Protein AF-A0A3C0IQB4-F1 (afdb_monomer)

Structure (mmCIF, N/CA/C/O backbone):
data_AF-A0A3C0IQB4-F1
#
_entry.id   AF-A0A3C0IQB4-F1
#
loop_
_atom_site.group_PDB
_atom_site.id
_atom_site.type_symbol
_atom_site.label_atom_id
_atom_site.label_alt_id
_atom_site.label_comp_id
_atom_site.label_asym_id
_atom_site.label_entity_id
_atom_site.label_seq_id
_atom_site.pdbx_PDB_ins_code
_atom_site.Cartn_x
_atom_site.Cartn_y
_atom_site.Cartn_z
_atom_site.occupancy
_atom_site.B_iso_or_equiv
_atom_site.auth_seq_id
_atom_site.auth_comp_id
_atom_site.auth_asym_id
_atom_site.auth_atom_id
_atom_site.pdbx_PDB_model_num
ATOM 1 N N . VAL A 1 1 ? -27.882 -6.015 15.339 1.00 69.94 1 VAL A N 1
ATOM 2 C CA . VAL A 1 1 ? -26.889 -5.180 14.622 1.00 69.94 1 VAL A CA 1
ATOM 3 C C . VAL A 1 1 ? -26.709 -3.900 15.418 1.00 69.94 1 VAL A C 1
ATOM 5 O O . VAL A 1 1 ? -27.713 -3.300 15.775 1.00 69.94 1 VAL A O 1
ATOM 8 N N . VAL A 1 2 ? -25.474 -3.537 15.761 1.00 81.12 2 VAL A N 1
ATOM 9 C CA . VAL A 1 2 ? -25.137 -2.296 16.481 1.00 81.12 2 VAL A CA 1
ATOM 10 C C . VAL A 1 2 ? -24.226 -1.487 15.562 1.00 81.12 2 VAL A C 1
ATOM 12 O O . VAL A 1 2 ? -23.292 -2.055 15.002 1.00 81.12 2 VAL A O 1
ATOM 15 N N . GLY A 1 3 ? -24.513 -0.200 15.367 1.00 83.81 3 GLY A N 1
ATOM 16 C CA . GLY A 1 3 ? -23.756 0.678 14.472 1.00 83.81 3 GLY A CA 1
ATOM 17 C C . GLY A 1 3 ? -23.370 1.981 15.161 1.00 83.81 3 GLY A C 1
ATOM 18 O O . GLY A 1 3 ? -24.111 2.483 16.004 1.00 83.81 3 GLY A O 1
ATOM 19 N N . PHE A 1 4 ? -22.207 2.523 14.808 1.00 87.31 4 PHE A N 1
ATOM 20 C CA . PHE A 1 4 ? -21.715 3.805 15.306 1.00 87.31 4 PHE A CA 1
ATOM 21 C C . PHE A 1 4 ? -20.882 4.503 14.225 1.00 87.31 4 PHE A C 1
ATOM 23 O O . PHE A 1 4 ? -20.275 3.848 13.379 1.00 87.31 4 PHE A O 1
ATOM 30 N N . ASN A 1 5 ? -20.850 5.836 14.257 1.00 85.19 5 ASN A N 1
ATOM 31 C CA 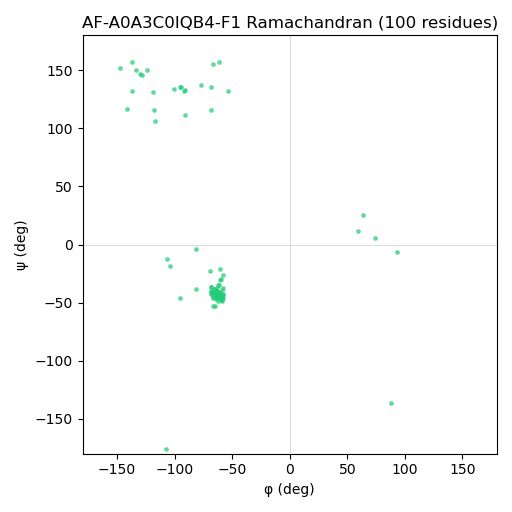. ASN A 1 5 ? -20.063 6.638 13.321 1.00 85.19 5 ASN A CA 1
ATOM 32 C C . ASN A 1 5 ? -18.702 6.983 13.926 1.00 85.19 5 ASN A C 1
ATOM 34 O O . ASN A 1 5 ? -18.614 7.411 15.077 1.00 85.19 5 ASN A O 1
ATOM 38 N N . VAL A 1 6 ? -17.645 6.841 13.131 1.00 83.31 6 VAL A N 1
ATOM 39 C CA . VAL A 1 6 ? -16.288 7.239 13.515 1.00 83.31 6 VAL A CA 1
ATOM 40 C C . VAL A 1 6 ? -16.044 8.679 13.067 1.00 83.31 6 VAL A C 1
ATOM 42 O O . VAL A 1 6 ? -16.322 9.032 11.923 1.00 83.31 6 VAL A O 1
ATOM 45 N N . ARG A 1 7 ? -15.514 9.527 13.957 1.00 81.81 7 ARG A N 1
ATOM 46 C CA . ARG A 1 7 ? -15.120 10.908 13.638 1.00 81.81 7 ARG A CA 1
ATOM 47 C C . ARG A 1 7 ? -13.777 11.228 14.286 1.00 81.81 7 ARG A C 1
ATOM 49 O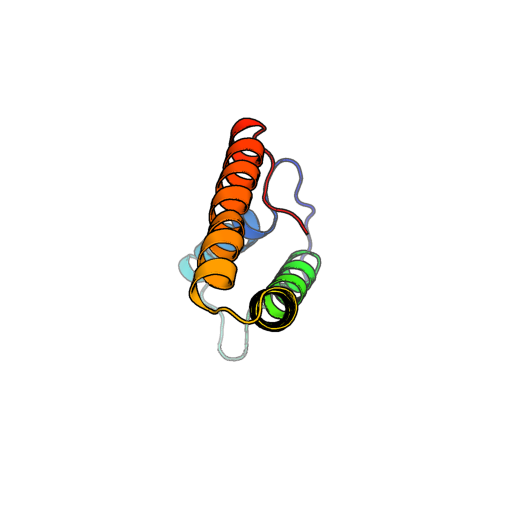 O . ARG A 1 7 ? -13.585 10.955 15.465 1.00 81.81 7 ARG A O 1
ATOM 56 N N . GLY A 1 8 ? -12.854 11.803 13.514 1.00 78.56 8 GLY A N 1
ATOM 57 C CA . GLY A 1 8 ? -11.535 12.224 14.007 1.00 78.56 8 GLY A CA 1
ATOM 58 C C . GLY A 1 8 ? -10.532 11.093 14.278 1.00 78.56 8 GLY A C 1
ATOM 59 O O . GLY A 1 8 ? -9.450 11.368 14.785 1.00 78.56 8 GLY A O 1
ATOM 60 N N . ARG A 1 9 ? -10.859 9.837 13.945 1.00 79.19 9 ARG A N 1
ATOM 61 C CA . ARG A 1 9 ? -9.955 8.676 14.014 1.00 79.19 9 ARG A CA 1
ATOM 62 C C . ARG A 1 9 ? -10.104 7.812 12.761 1.00 79.19 9 ARG A C 1
ATOM 64 O O . ARG A 1 9 ? -11.136 7.857 12.097 1.00 79.19 9 ARG A O 1
ATOM 71 N N . ASP A 1 10 ? -9.068 7.039 12.461 1.00 85.00 10 ASP A N 1
ATOM 72 C CA . ASP A 1 10 ? -9.052 6.069 11.366 1.00 85.00 10 ASP A CA 1
ATOM 73 C C . ASP A 1 10 ? -10.010 4.891 11.638 1.00 85.00 10 ASP A C 1
ATOM 75 O O . ASP A 1 10 ? -10.054 4.349 12.746 1.00 85.00 10 ASP A O 1
ATOM 79 N N . VAL A 1 11 ? -10.776 4.497 10.616 1.00 86.44 11 VAL A N 1
ATOM 80 C CA . VAL A 1 11 ? -11.806 3.449 10.714 1.00 86.44 11 VAL A CA 1
ATOM 81 C C . VAL A 1 11 ? -11.175 2.095 11.029 1.00 86.44 11 VAL A C 1
ATOM 83 O O . VAL A 1 11 ? -11.687 1.368 11.881 1.00 86.44 11 VAL A O 1
ATOM 86 N N . GLN A 1 12 ? -10.047 1.766 10.393 1.00 85.88 12 GLN A N 1
ATOM 87 C CA . GLN A 1 12 ? -9.363 0.491 10.606 1.00 85.88 12 GLN A CA 1
ATOM 88 C C . GLN A 1 12 ? -8.870 0.360 12.052 1.00 85.88 12 GLN A C 1
ATOM 90 O O . GLN A 1 12 ? -9.096 -0.666 12.693 1.00 85.88 12 GLN A O 1
ATOM 95 N N . SER A 1 13 ? -8.256 1.414 12.584 1.00 87.81 13 SER A N 1
ATOM 96 C CA . SE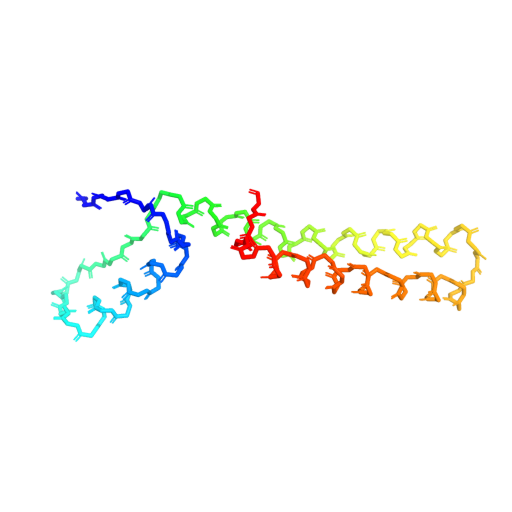R A 1 13 ? -7.726 1.464 13.948 1.00 87.81 13 SER A CA 1
ATOM 97 C C . SER A 1 13 ? -8.824 1.274 14.998 1.00 87.81 13 SER A C 1
ATOM 99 O O . SER A 1 13 ? -8.629 0.563 15.982 1.00 87.81 13 SER A O 1
ATOM 101 N N . ILE A 1 14 ? -9.998 1.879 14.787 1.00 89.44 14 ILE A N 1
ATOM 102 C CA . ILE A 1 14 ? -11.147 1.719 15.689 1.00 89.44 14 ILE A CA 1
ATOM 103 C C . ILE A 1 14 ? -11.677 0.289 15.671 1.00 89.44 14 ILE A C 1
ATOM 105 O O . ILE A 1 14 ? -11.938 -0.278 16.729 1.00 89.44 14 ILE A O 1
ATOM 109 N N . VAL A 1 15 ? -11.835 -0.304 14.487 1.00 88.69 15 VAL A N 1
ATOM 110 C CA . VAL A 1 15 ? -12.351 -1.673 14.371 1.00 88.69 15 VAL A CA 1
ATOM 111 C C . VAL A 1 15 ? -11.384 -2.670 15.001 1.00 88.69 15 VAL A C 1
ATOM 113 O O . VAL A 1 15 ? -11.832 -3.551 15.728 1.00 88.69 15 VAL A O 1
ATOM 116 N N . GLN A 1 16 ? -10.073 -2.487 14.823 1.00 89.25 16 GLN A N 1
ATOM 117 C CA . GLN A 1 16 ? -9.054 -3.301 15.495 1.00 89.25 16 GLN A CA 1
ATOM 118 C C . GLN A 1 16 ? -9.128 -3.184 17.024 1.00 89.25 16 GLN A C 1
ATOM 120 O O . GLN A 1 16 ? -9.058 -4.194 17.723 1.00 89.25 16 GLN A O 1
ATOM 125 N N . GLU A 1 17 ? -9.315 -1.972 17.552 1.00 90.25 17 GLU A N 1
ATOM 126 C CA . GLU A 1 17 ? -9.470 -1.740 18.992 1.00 90.25 17 GLU A CA 1
ATOM 127 C C . GLU A 1 17 ? -10.738 -2.418 19.542 1.00 90.25 17 GLU A C 1
ATOM 129 O O . GLU A 1 17 ? -10.706 -3.053 20.598 1.00 90.25 17 GLU A O 1
ATOM 134 N N . VAL A 1 18 ? -11.856 -2.318 18.815 1.00 89.75 18 VAL A N 1
ATOM 135 C CA . VAL A 1 18 ? -13.115 -2.988 19.171 1.00 89.75 18 VAL A CA 1
ATOM 136 C C . VAL A 1 18 ? -12.948 -4.501 19.122 1.00 89.75 18 VAL A C 1
ATOM 138 O O . VAL A 1 18 ? -13.380 -5.177 20.051 1.00 89.75 18 VAL A O 1
ATOM 141 N N . GLN A 1 19 ? -12.304 -5.035 18.085 1.00 88.88 19 GLN A N 1
ATOM 142 C CA . GLN A 1 19 ? -12.066 -6.467 17.948 1.00 88.88 19 GLN A CA 1
ATOM 143 C C . GLN A 1 19 ? -11.259 -7.018 19.125 1.00 88.88 19 GLN A C 1
ATOM 145 O O . GLN A 1 19 ? -11.710 -7.956 19.779 1.00 88.88 19 GLN A O 1
ATOM 150 N N . GLN A 1 20 ? -10.148 -6.367 19.483 1.00 91.31 20 GLN A N 1
ATOM 151 C CA . GLN A 1 20 ? -9.341 -6.766 20.639 1.00 91.31 20 GLN A CA 1
ATOM 152 C C . GLN A 1 20 ? -10.129 -6.722 21.953 1.00 91.31 20 GLN A C 1
ATOM 154 O O . GLN A 1 20 ? -10.056 -7.655 22.751 1.00 91.31 20 GLN A O 1
ATOM 159 N N . LYS A 1 21 ? -10.906 -5.658 22.195 1.00 91.06 21 LYS A N 1
ATOM 160 C CA . LYS A 1 21 ? -11.703 -5.528 23.426 1.00 91.06 21 LYS A CA 1
ATOM 161 C C . LYS A 1 21 ? -12.813 -6.571 23.506 1.00 91.06 21 LYS A C 1
ATOM 163 O O . LYS A 1 21 ? -13.046 -7.127 24.575 1.00 91.06 21 LYS A O 1
ATOM 168 N N . VAL A 1 22 ? -13.486 -6.842 22.390 1.00 89.44 22 VAL A N 1
ATOM 169 C CA . VAL A 1 22 ? -14.564 -7.832 22.311 1.00 89.44 22 VAL A CA 1
ATOM 170 C C . VAL A 1 22 ? -14.021 -9.240 22.537 1.00 89.44 22 VAL A C 1
ATOM 172 O O . VAL A 1 22 ? -14.581 -9.964 23.354 1.00 89.44 22 VAL A O 1
ATOM 175 N N . GLU A 1 23 ? -12.905 -9.602 21.902 1.00 87.06 23 GLU A N 1
ATOM 176 C CA . GLU A 1 23 ? -12.254 -10.905 22.095 1.00 87.06 23 GLU A CA 1
ATOM 177 C C . GLU A 1 23 ? -11.779 -11.120 23.544 1.00 87.06 23 GLU A C 1
ATOM 179 O O . GLU A 1 23 ? -11.840 -12.236 2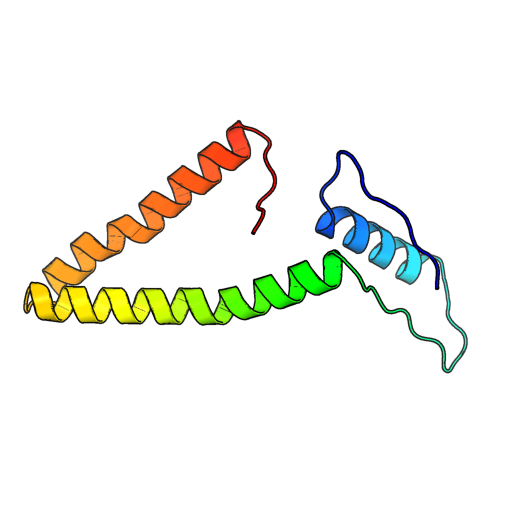4.056 1.00 87.06 23 GLU A O 1
ATOM 184 N N . GLN A 1 24 ? -11.335 -10.060 24.230 1.00 89.06 24 GLN A N 1
ATOM 185 C CA . GLN A 1 24 ? -10.851 -10.149 25.614 1.00 89.06 24 GLN A CA 1
ATOM 186 C C . GLN A 1 24 ? -11.968 -10.145 26.664 1.00 89.06 24 GLN A C 1
ATOM 188 O O . GLN A 1 24 ? -11.846 -10.814 27.690 1.00 89.06 24 GLN A O 1
ATOM 193 N N . GLN A 1 25 ? -13.028 -9.360 26.454 1.00 88.25 25 GLN A N 1
ATOM 194 C CA . GLN A 1 25 ? -14.032 -9.086 27.491 1.00 88.25 25 GLN A CA 1
ATOM 195 C C . GLN A 1 25 ? -15.337 -9.861 27.301 1.00 88.25 25 GLN A C 1
ATOM 197 O O . GLN A 1 25 ? -16.102 -9.996 28.256 1.00 88.25 25 GLN A O 1
ATOM 202 N N . ILE A 1 26 ? -15.609 -10.380 26.100 1.00 86.06 26 ILE A N 1
ATOM 203 C CA . ILE A 1 26 ? -16.877 -11.038 25.786 1.00 86.06 26 ILE A CA 1
ATOM 204 C C . ILE A 1 26 ? -16.622 -12.497 25.414 1.00 86.06 26 ILE A C 1
ATOM 206 O O . ILE A 1 26 ? -16.024 -12.811 24.389 1.00 86.06 26 ILE A O 1
ATOM 210 N N . LYS A 1 27 ? -17.142 -13.413 26.237 1.00 81.81 27 LYS A N 1
ATOM 211 C CA . LYS A 1 27 ? -17.241 -14.831 25.879 1.00 81.81 27 LYS A CA 1
ATOM 212 C C . LYS A 1 27 ? -18.589 -15.078 25.220 1.00 81.81 27 LYS A C 1
ATOM 214 O O . LYS A 1 27 ? -19.628 -14.991 25.871 1.00 81.81 27 LYS A O 1
ATOM 219 N N . PHE A 1 28 ? -18.563 -15.383 23.930 1.00 83.88 28 PHE A N 1
ATOM 220 C CA . PHE A 1 28 ? -19.770 -15.698 23.178 1.00 83.88 28 PHE A CA 1
ATOM 221 C C . PHE A 1 28 ? -20.250 -17.127 23.485 1.00 83.88 28 PHE A C 1
ATOM 223 O O . PHE A 1 28 ? -19.425 -18.042 23.552 1.00 83.88 28 PHE A O 1
ATOM 230 N N . PRO A 1 29 ? -21.566 -17.348 23.675 1.00 84.88 29 PRO A N 1
ATOM 231 C CA . PRO A 1 29 ? -22.135 -18.690 23.727 1.00 84.88 29 PRO A CA 1
ATOM 232 C C . PRO A 1 29 ? -21.905 -19.437 22.408 1.00 84.88 29 PRO A C 1
ATOM 234 O O . PRO A 1 29 ? -21.745 -18.825 21.349 1.00 84.88 29 PRO A O 1
ATOM 237 N N . VAL A 1 30 ? -21.940 -20.769 22.457 1.00 83.75 30 VAL A N 1
ATOM 238 C CA . VAL A 1 30 ? -21.830 -21.611 21.256 1.00 83.75 30 VAL A CA 1
ATOM 239 C C . VAL A 1 30 ? -22.870 -21.210 20.202 1.00 83.75 30 VAL A C 1
ATOM 241 O O . VAL A 1 30 ? -24.045 -21.026 20.511 1.00 83.75 30 VAL A O 1
ATOM 244 N N . GLY A 1 31 ? -22.421 -21.048 18.954 1.00 86.56 31 GLY A N 1
ATOM 245 C CA . GLY A 1 31 ? -23.262 -20.631 17.825 1.00 86.56 31 GLY A CA 1
ATOM 246 C C . GLY A 1 31 ? -23.297 -19.123 17.542 1.00 86.56 31 GLY A C 1
ATOM 247 O O . GLY A 1 31 ? -23.841 -18.733 16.513 1.00 86.56 31 GLY A O 1
ATOM 248 N N . TYR A 1 32 ? -22.692 -18.277 18.385 1.00 86.00 32 TYR A N 1
ATOM 249 C CA . TYR A 1 32 ? -22.586 -16.833 18.140 1.00 86.00 32 TYR A CA 1
ATOM 250 C C . TYR A 1 32 ? -21.204 -16.450 17.601 1.00 86.00 32 TYR A C 1
ATOM 252 O O . TYR A 1 32 ? -20.180 -16.855 18.146 1.00 86.00 32 TYR A O 1
ATOM 260 N N . TYR A 1 33 ? -21.182 -15.627 16.553 1.00 82.62 33 TYR A N 1
ATOM 261 C CA . TYR A 1 33 ? -19.969 -15.067 15.958 1.00 82.62 33 TYR A CA 1
ATOM 262 C C . TYR A 1 33 ? -20.132 -13.565 15.717 1.00 82.62 33 TYR A C 1
ATOM 264 O O . TYR A 1 33 ? -21.235 -13.066 15.483 1.00 82.62 33 TYR A O 1
ATOM 272 N N . VAL A 1 34 ? -19.018 -12.841 15.787 1.00 85.88 34 VAL A N 1
ATOM 273 C CA . VAL A 1 34 ? -18.970 -11.399 15.530 1.00 85.88 34 VAL A CA 1
ATOM 274 C C . VAL A 1 34 ? -18.560 -11.172 14.082 1.00 85.88 34 VAL A C 1
ATOM 276 O O . VAL A 1 34 ? -17.628 -11.802 13.593 1.00 85.88 34 VAL A O 1
ATOM 279 N N . THR A 1 35 ? -19.250 -10.260 13.403 1.00 85.31 35 THR A N 1
ATOM 280 C CA . THR A 1 35 ? -18.863 -9.777 12.075 1.00 85.31 35 THR A CA 1
ATOM 281 C C . THR A 1 35 ? -18.823 -8.252 12.069 1.00 85.31 35 THR A C 1
ATOM 283 O O . THR A 1 35 ? -19.610 -7.603 12.765 1.00 85.31 35 THR A O 1
ATOM 286 N N . TYR A 1 36 ? -17.896 -7.688 11.297 1.00 87.31 36 TYR A N 1
ATOM 287 C CA . TYR A 1 36 ? -17.656 -6.251 11.191 1.00 87.31 36 TYR A CA 1
ATOM 288 C C . TYR A 1 36 ? -17.943 -5.807 9.756 1.00 87.31 36 TYR A C 1
ATOM 290 O O . TYR A 1 36 ? -17.164 -6.101 8.854 1.00 87.31 36 TYR A O 1
ATOM 298 N N . GLY A 1 37 ? -19.066 -5.116 9.557 1.00 85.38 37 GLY A N 1
ATOM 299 C CA . GLY A 1 37 ? -19.511 -4.644 8.241 1.00 85.38 37 GLY A CA 1
ATOM 300 C C . GLY A 1 37 ? -19.363 -3.132 8.038 1.00 85.38 37 GLY A C 1
ATOM 301 O O . GLY A 1 37 ? -18.889 -2.399 8.911 1.00 85.38 37 GLY A O 1
ATOM 302 N N . GLY A 1 38 ? -19.827 -2.643 6.887 1.00 88.12 38 GLY A N 1
ATOM 303 C CA . GLY A 1 38 ? -19.929 -1.210 6.582 1.00 88.12 38 GLY A CA 1
ATOM 304 C C . GLY A 1 38 ? -18.653 -0.620 5.974 1.00 88.12 38 GLY A C 1
ATOM 305 O O . GLY A 1 38 ? -18.040 -1.216 5.094 1.00 88.12 38 GLY A O 1
ATOM 306 N N . ALA A 1 39 ? -18.234 0.571 6.420 1.00 84.94 39 ALA A N 1
ATOM 307 C CA . ALA A 1 39 ? -17.067 1.258 5.847 1.00 84.94 39 ALA A CA 1
ATOM 308 C C . ALA A 1 39 ? -15.760 0.450 5.980 1.00 84.94 39 ALA A C 1
ATOM 310 O O . ALA A 1 39 ? -14.888 0.542 5.120 1.00 84.94 39 ALA A O 1
ATOM 311 N N . PHE A 1 40 ? -15.636 -0.363 7.032 1.00 86.44 40 PHE A N 1
ATOM 312 C CA . PHE A 1 40 ? -14.497 -1.260 7.221 1.00 86.44 40 PHE A CA 1
ATOM 313 C C . PHE A 1 40 ? -14.468 -2.404 6.203 1.00 86.44 40 PHE A C 1
ATOM 315 O O . PHE A 1 40 ? -13.407 -2.737 5.683 1.00 86.44 40 PHE A O 1
ATOM 322 N N . GLU A 1 41 ? -15.629 -2.975 5.887 1.00 88.81 41 GLU A N 1
ATOM 323 C CA . GLU A 1 41 ? -15.762 -4.019 4.871 1.00 88.81 41 GLU A CA 1
ATOM 324 C C . GLU A 1 41 ? -15.391 -3.474 3.488 1.00 88.81 41 GLU A C 1
ATOM 326 O O . GLU A 1 41 ? -14.538 -4.051 2.817 1.00 88.81 41 GLU A O 1
ATOM 331 N N . ASN A 1 42 ? -15.892 -2.282 3.136 1.00 88.25 42 ASN A N 1
ATOM 332 C CA . ASN A 1 42 ? -15.498 -1.576 1.912 1.00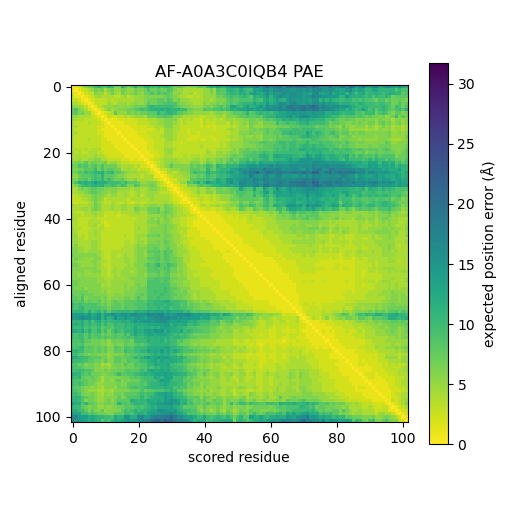 88.25 42 ASN A CA 1
ATOM 333 C C . ASN A 1 42 ? -13.985 -1.308 1.850 1.00 88.25 42 ASN A C 1
ATOM 335 O O . ASN A 1 42 ? -13.364 -1.504 0.805 1.00 88.25 42 ASN A O 1
ATOM 339 N N . LEU A 1 43 ? -13.376 -0.877 2.963 1.00 87.75 43 LEU A N 1
ATOM 340 C CA . LEU A 1 43 ? -11.928 -0.671 3.047 1.00 87.75 43 LEU A CA 1
ATOM 341 C C . LEU A 1 43 ? -11.169 -1.984 2.815 1.00 87.75 43 LEU A C 1
ATOM 343 O O . LEU A 1 43 ? -10.175 -2.005 2.088 1.00 87.75 43 LEU A O 1
ATOM 347 N N . ASN A 1 44 ? -11.634 -3.081 3.414 1.00 89.12 44 ASN A N 1
ATOM 348 C CA . ASN A 1 44 ? -10.996 -4.383 3.283 1.00 89.12 44 ASN A CA 1
ATOM 349 C C . ASN A 1 44 ? -11.119 -4.935 1.853 1.00 89.12 44 ASN A C 1
ATOM 351 O O . ASN A 1 44 ? -10.125 -5.406 1.301 1.00 89.12 44 ASN A O 1
ATOM 355 N N . GLU A 1 45 ? -12.284 -4.806 1.215 1.00 90.88 45 GLU A N 1
ATOM 356 C CA . GLU A 1 45 ? -12.459 -5.152 -0.200 1.00 90.88 45 GLU A CA 1
ATOM 357 C C . GLU A 1 45 ? -11.547 -4.322 -1.109 1.00 90.88 45 GLU A C 1
ATOM 359 O O . GLU A 1 45 ? -10.873 -4.859 -1.992 1.00 90.88 45 GLU A O 1
ATOM 364 N N . ALA A 1 46 ? -11.490 -3.007 -0.893 1.00 91.38 46 ALA A N 1
ATOM 365 C CA . ALA A 1 46 ? -10.646 -2.119 -1.682 1.00 91.38 46 ALA A CA 1
ATOM 366 C C . ALA A 1 46 ? -9.156 -2.466 -1.509 1.00 91.38 46 ALA A C 1
ATOM 368 O O . ALA A 1 46 ? -8.414 -2.553 -2.491 1.00 91.38 46 ALA A O 1
ATOM 369 N N . LYS A 1 47 ? -8.727 -2.777 -0.279 1.00 90.06 47 LYS A N 1
ATOM 370 C CA . LYS A 1 47 ? -7.377 -3.274 0.016 1.00 90.06 47 LYS A CA 1
ATOM 371 C C . LYS A 1 47 ? -7.083 -4.592 -0.704 1.00 90.06 47 LYS A C 1
ATOM 373 O O . LYS A 1 47 ? -6.007 -4.730 -1.280 1.00 90.06 47 LYS A O 1
ATOM 378 N N . GLN A 1 48 ? -8.017 -5.544 -0.711 1.00 92.94 48 GLN A N 1
ATOM 379 C CA . GLN A 1 48 ? -7.858 -6.812 -1.435 1.00 92.94 48 GLN A CA 1
ATOM 380 C C . GLN A 1 48 ? -7.666 -6.594 -2.936 1.00 92.94 48 GLN A C 1
ATOM 382 O O . GLN A 1 48 ? -6.769 -7.189 -3.534 1.00 92.94 48 GLN A O 1
ATOM 387 N N . ARG A 1 49 ? -8.449 -5.692 -3.536 1.00 94.62 49 ARG A N 1
ATOM 388 C CA . ARG A 1 49 ? -8.288 -5.320 -4.948 1.00 94.62 49 ARG A CA 1
ATOM 389 C C . ARG A 1 49 ? -6.910 -4.709 -5.207 1.00 94.62 49 ARG A C 1
ATOM 391 O O . ARG A 1 49 ? -6.248 -5.111 -6.160 1.00 94.62 49 ARG A O 1
ATOM 398 N N . LEU A 1 50 ? -6.436 -3.803 -4.346 1.00 93.06 50 LEU A N 1
ATOM 399 C CA . LEU A 1 50 ? -5.107 -3.187 -4.474 1.00 93.06 50 LEU A CA 1
ATOM 400 C C . LEU A 1 50 ? -3.959 -4.192 -4.356 1.00 93.06 50 LEU A C 1
ATOM 402 O O . LEU A 1 50 ? -2.985 -4.074 -5.099 1.00 93.06 50 LEU A O 1
ATOM 406 N N . MET A 1 51 ? -4.078 -5.196 -3.481 1.00 94.88 51 MET A N 1
ATOM 407 C CA . MET A 1 51 ? -3.062 -6.248 -3.350 1.00 94.88 51 MET A CA 1
ATOM 408 C C . MET A 1 51 ? -2.824 -7.005 -4.660 1.00 94.88 51 MET A C 1
ATOM 410 O O . MET A 1 51 ? -1.730 -7.518 -4.864 1.00 94.88 51 MET A O 1
ATOM 414 N N . ILE A 1 52 ? -3.816 -7.052 -5.552 1.00 96.50 52 ILE A N 1
ATOM 415 C CA . ILE A 1 52 ? -3.700 -7.674 -6.875 1.00 96.50 52 ILE A CA 1
ATOM 416 C C . ILE A 1 52 ? -3.353 -6.622 -7.933 1.00 96.50 52 ILE A C 1
ATOM 418 O O . ILE A 1 52 ? -2.447 -6.822 -8.741 1.00 96.50 52 ILE A O 1
ATOM 42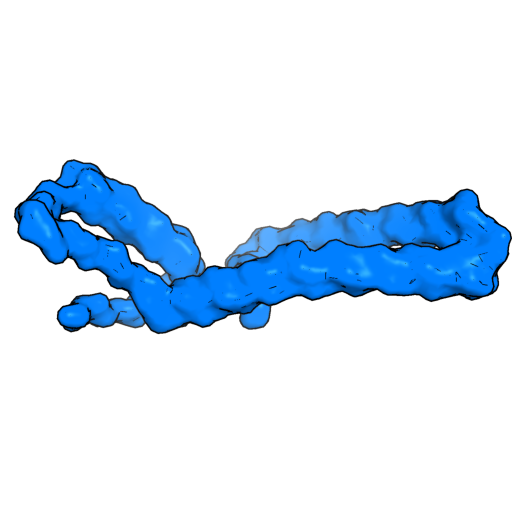2 N N . ALA A 1 53 ? -4.040 -5.479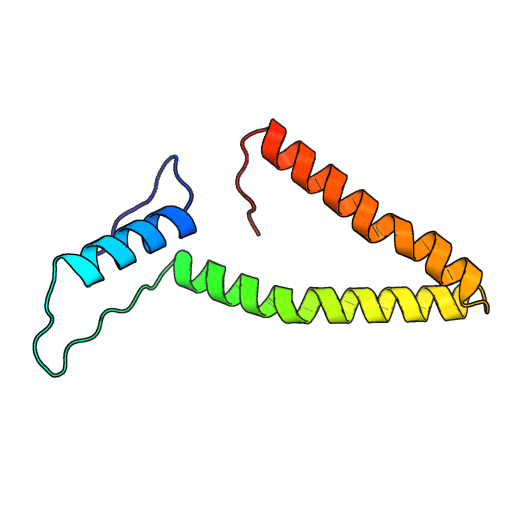 -7.919 1.00 96.12 53 ALA A N 1
ATOM 423 C CA . ALA A 1 53 ? -3.883 -4.442 -8.931 1.00 96.12 53 ALA A CA 1
ATOM 424 C C . ALA A 1 53 ? -2.466 -3.844 -8.945 1.00 96.12 53 ALA A C 1
ATOM 426 O O . ALA A 1 53 ? -1.907 -3.631 -10.022 1.00 96.12 53 ALA A O 1
ATOM 427 N N . VAL A 1 54 ? -1.863 -3.602 -7.774 1.00 94.88 54 VAL A N 1
ATOM 428 C CA . VAL A 1 54 ? -0.532 -2.981 -7.670 1.00 94.88 54 VAL A CA 1
ATOM 429 C C . VAL A 1 54 ? 0.562 -3.876 -8.276 1.00 94.88 54 VAL A C 1
ATOM 431 O O . VAL A 1 54 ? 1.257 -3.396 -9.174 1.00 94.88 54 VAL A O 1
ATOM 434 N N . PRO A 1 55 ? 0.708 -5.165 -7.903 1.00 95.50 55 PRO A N 1
ATOM 435 C CA . PRO A 1 55 ? 1.675 -6.053 -8.551 1.00 95.50 55 PRO A CA 1
ATOM 436 C C . PRO A 1 55 ? 1.463 -6.195 -10.059 1.00 95.50 55 PRO A C 1
ATOM 438 O O . PRO A 1 55 ? 2.430 -6.139 -10.817 1.00 95.50 55 PRO A O 1
ATOM 441 N N . VAL A 1 56 ? 0.211 -6.332 -10.509 1.00 97.69 56 VAL A N 1
ATOM 442 C CA . VAL A 1 56 ? -0.106 -6.458 -11.942 1.00 97.69 56 VAL A CA 1
ATOM 443 C C . VAL A 1 56 ? 0.331 -5.210 -12.708 1.00 97.69 56 VAL A C 1
ATOM 445 O O . VAL A 1 56 ? 0.967 -5.318 -13.756 1.00 97.69 56 VAL A O 1
ATOM 448 N N . SER A 1 57 ? 0.056 -4.027 -12.158 1.00 95.81 57 SER A N 1
ATOM 449 C CA . SER A 1 57 ? 0.442 -2.749 -12.764 1.00 95.81 57 SER A CA 1
ATOM 450 C C . SER A 1 57 ? 1.961 -2.597 -12.830 1.00 95.81 57 SER A C 1
ATOM 452 O O . SER A 1 57 ? 2.502 -2.206 -13.860 1.00 95.81 57 SER A O 1
ATOM 454 N N . LEU A 1 58 ? 2.663 -2.957 -11.755 1.00 95.19 58 LEU A N 1
ATOM 455 C CA . LEU A 1 58 ? 4.122 -2.921 -11.683 1.00 95.19 58 LEU A CA 1
ATOM 456 C C . LEU A 1 58 ? 4.787 -3.838 -12.719 1.00 95.19 58 LEU A C 1
ATOM 458 O O . LEU A 1 58 ? 5.702 -3.412 -13.425 1.00 95.19 58 LEU A O 1
ATOM 462 N N . ILE A 1 59 ? 4.285 -5.066 -12.873 1.00 95.94 59 ILE A N 1
ATOM 463 C CA . ILE A 1 59 ? 4.753 -6.001 -13.907 1.00 95.94 59 ILE A CA 1
ATOM 464 C C . ILE A 1 59 ? 4.497 -5.424 -15.303 1.00 95.94 59 ILE A C 1
ATOM 466 O O . ILE A 1 59 ? 5.383 -5.451 -16.157 1.00 95.94 59 ILE A O 1
ATOM 470 N N . MET A 1 60 ? 3.308 -4.867 -15.535 1.00 96.50 60 MET A N 1
ATOM 471 C CA . MET A 1 60 ? 2.949 -4.286 -16.827 1.00 96.50 60 MET A CA 1
ATOM 472 C C . MET A 1 60 ? 3.849 -3.097 -17.186 1.00 96.50 60 MET A C 1
ATOM 474 O O . MET A 1 60 ? 4.365 -3.038 -18.300 1.00 96.50 60 MET A O 1
ATOM 478 N N . ILE A 1 61 ? 4.115 -2.196 -16.237 1.00 95.19 61 ILE A N 1
ATOM 479 C CA . ILE A 1 61 ? 5.046 -1.075 -16.425 1.00 95.19 61 ILE A CA 1
ATOM 480 C C . ILE A 1 61 ? 6.451 -1.589 -16.749 1.00 95.19 61 ILE A C 1
ATOM 482 O O . ILE A 1 61 ? 7.084 -1.082 -17.672 1.00 95.19 61 ILE A O 1
ATOM 486 N N . PHE A 1 62 ? 6.939 -2.611 -16.041 1.00 93.75 62 PHE A N 1
ATOM 487 C CA . PHE A 1 62 ? 8.248 -3.196 -16.327 1.00 93.75 62 PHE A CA 1
ATOM 488 C C . PHE A 1 62 ? 8.337 -3.750 -17.759 1.00 93.75 62 PHE A C 1
ATOM 490 O O . PHE A 1 62 ? 9.321 -3.488 -18.450 1.00 93.75 62 PHE A O 1
ATOM 497 N N . ILE A 1 63 ? 7.304 -4.456 -18.231 1.00 94.88 63 ILE A N 1
ATOM 498 C CA . ILE A 1 63 ? 7.234 -4.973 -19.608 1.00 94.88 63 ILE A CA 1
ATOM 499 C C . ILE A 1 63 ? 7.267 -3.824 -20.623 1.00 94.88 63 ILE A C 1
ATOM 501 O O . ILE A 1 63 ? 8.017 -3.882 -21.598 1.00 94.88 63 ILE A O 1
ATOM 505 N N . LEU A 1 64 ? 6.498 -2.759 -20.383 1.00 94.88 64 LEU A N 1
ATOM 506 C CA . LEU A 1 64 ? 6.489 -1.581 -21.252 1.00 94.88 64 LEU A CA 1
ATOM 507 C C . LEU A 1 64 ? 7.863 -0.903 -21.305 1.00 94.88 64 LEU A C 1
ATOM 509 O O . LEU A 1 64 ? 8.337 -0.570 -22.389 1.00 94.88 64 LEU A O 1
ATOM 513 N N . LEU A 1 65 ? 8.533 -0.748 -20.160 1.00 93.94 65 LEU A N 1
ATOM 514 C CA . LEU A 1 65 ? 9.893 -0.208 -20.098 1.00 93.94 65 LEU A CA 1
ATOM 515 C C . LEU A 1 65 ? 10.892 -1.113 -20.830 1.00 93.94 65 LEU A C 1
ATOM 517 O O . LEU A 1 65 ? 11.754 -0.621 -21.557 1.00 93.94 65 LEU A O 1
ATOM 521 N N . PHE A 1 66 ? 10.773 -2.433 -20.685 1.00 92.75 66 PHE A N 1
ATOM 522 C CA . PHE A 1 66 ? 11.624 -3.376 -21.402 1.00 92.75 66 PHE A CA 1
ATOM 523 C C . PHE A 1 66 ? 11.472 -3.239 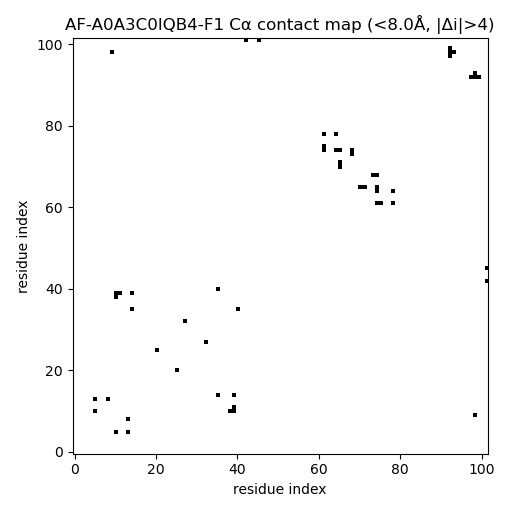-22.923 1.00 92.75 66 PHE A C 1
ATOM 525 O O . PHE A 1 66 ? 12.484 -3.165 -23.618 1.00 92.75 66 PHE A O 1
ATOM 532 N N . PHE A 1 67 ? 10.243 -3.131 -23.439 1.00 94.31 67 PHE A N 1
ATOM 533 C CA . PHE A 1 67 ? 10.013 -2.920 -24.872 1.00 94.31 67 PHE A CA 1
ATOM 534 C C . PHE A 1 67 ? 10.460 -1.543 -25.361 1.00 94.31 67 PHE A C 1
ATOM 536 O O . PHE A 1 67 ? 10.995 -1.443 -26.461 1.00 94.31 67 PHE A O 1
ATOM 543 N N . ALA A 1 68 ? 10.289 -0.497 -24.552 1.00 93.44 68 ALA A N 1
ATOM 544 C CA . ALA A 1 68 ? 10.686 0.857 -24.926 1.00 93.44 68 ALA A CA 1
ATOM 545 C C . ALA A 1 68 ? 12.209 1.007 -25.089 1.00 93.44 68 ALA A C 1
ATOM 547 O O . ALA A 1 68 ? 12.664 1.706 -25.991 1.00 93.44 68 ALA A O 1
ATOM 548 N N . PHE A 1 69 ? 12.999 0.354 -24.229 1.00 91.94 69 PHE A N 1
ATOM 549 C CA . PHE A 1 69 ? 14.459 0.513 -24.205 1.00 91.94 69 PHE A CA 1
ATOM 550 C C . PHE A 1 69 ? 15.234 -0.680 -24.776 1.00 91.94 69 PHE A C 1
ATOM 552 O O . PHE A 1 69 ? 16.449 -0.586 -24.947 1.00 91.94 69 PHE A O 1
ATOM 559 N N . GLY A 1 70 ? 14.584 -1.827 -25.000 1.00 89.44 70 GLY A N 1
ATOM 560 C CA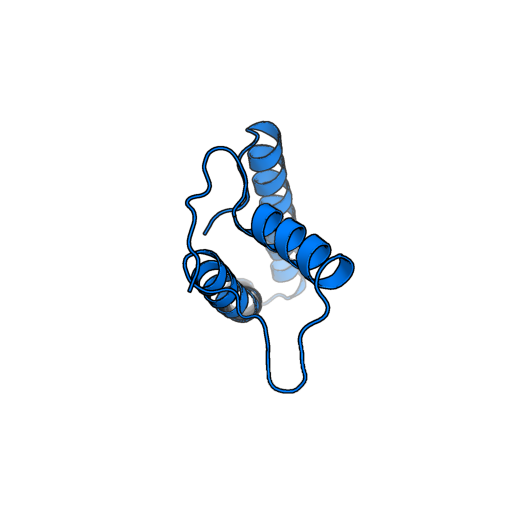 . GLY A 1 70 ? 15.231 -3.064 -25.457 1.00 89.44 70 GLY A CA 1
ATOM 561 C C . GLY A 1 70 ? 16.325 -3.592 -24.516 1.00 89.44 70 GLY A C 1
ATOM 562 O O . GLY A 1 70 ? 17.108 -4.462 -24.891 1.00 89.44 70 GLY A O 1
ATOM 563 N N . SER A 1 71 ? 16.429 -3.049 -23.297 1.00 91.19 71 SER A N 1
ATOM 564 C CA . SER A 1 71 ? 17.528 -3.302 -22.367 1.00 91.19 71 SER A CA 1
ATOM 565 C C . SER A 1 71 ? 17.018 -3.404 -20.936 1.00 91.19 71 SER A C 1
ATOM 567 O O . SER A 1 71 ? 16.555 -2.425 -20.349 1.00 91.19 71 SER A O 1
ATOM 569 N N . VAL A 1 72 ? 17.191 -4.586 -20.338 1.00 90.62 72 VAL A N 1
ATOM 570 C CA . VAL A 1 72 ? 16.811 -4.861 -18.942 1.00 90.62 72 VAL A CA 1
ATOM 571 C C . VAL A 1 72 ? 17.515 -3.911 -17.968 1.00 90.62 72 VAL A C 1
ATOM 573 O O . VAL A 1 72 ? 16.904 -3.453 -17.009 1.00 90.62 72 VAL A O 1
ATOM 576 N N . LYS A 1 73 ? 18.785 -3.563 -18.225 1.00 93.06 73 LYS A N 1
ATOM 577 C CA . LYS A 1 73 ? 19.564 -2.673 -17.348 1.00 93.06 73 LYS A CA 1
ATOM 578 C C . LYS A 1 73 ? 18.964 -1.265 -17.281 1.00 93.06 73 LYS A C 1
ATOM 580 O O . LYS A 1 73 ? 18.793 -0.734 -16.189 1.00 93.06 73 LYS A O 1
ATOM 585 N N . HIS A 1 74 ? 18.615 -0.690 -18.432 1.00 91.06 74 HIS A N 1
ATOM 586 C CA . HIS A 1 74 ? 17.996 0.637 -18.502 1.00 91.06 74 HIS A CA 1
ATOM 587 C C . HIS A 1 74 ? 16.577 0.619 -17.919 1.00 91.06 74 HIS A C 1
ATOM 589 O O . HIS A 1 74 ? 16.224 1.505 -17.143 1.00 91.06 74 HIS A O 1
ATOM 595 N N . GLY A 1 75 ? 15.801 -0.432 -18.212 1.00 90.62 75 GLY A N 1
ATOM 596 C CA . GLY A 1 75 ? 14.469 -0.627 -17.639 1.00 90.62 75 GLY A CA 1
ATOM 597 C C . GLY A 1 75 ? 14.487 -0.699 -16.110 1.00 90.62 75 GLY A C 1
ATOM 598 O O . GLY A 1 75 ? 13.719 0.006 -15.464 1.00 90.62 75 GLY A O 1
ATOM 599 N N . LEU A 1 76 ? 15.403 -1.475 -15.518 1.00 92.81 76 LEU A N 1
ATOM 600 C CA . LEU A 1 76 ? 15.549 -1.580 -14.059 1.00 92.81 76 LEU A CA 1
ATOM 601 C C . LEU A 1 76 ? 15.994 -0.267 -13.409 1.00 92.81 76 LEU A C 1
ATOM 603 O O . LEU A 1 76 ? 15.500 0.075 -12.335 1.00 92.81 76 LEU A O 1
ATOM 607 N N . LEU A 1 77 ? 16.895 0.478 -14.058 1.00 93.56 77 LEU A N 1
ATOM 608 C CA . LEU A 1 77 ? 17.352 1.773 -13.557 1.00 93.56 77 LEU A CA 1
ATOM 609 C C . LEU A 1 77 ? 16.173 2.745 -13.426 1.00 93.56 77 LEU A C 1
ATOM 611 O O . LEU A 1 77 ? 15.985 3.329 -12.362 1.00 93.56 77 LEU A O 1
ATOM 615 N N . ILE A 1 78 ? 15.329 2.855 -14.453 1.00 92.56 78 ILE A N 1
ATOM 616 C CA . ILE A 1 78 ? 14.135 3.715 -14.416 1.00 92.56 78 ILE A CA 1
ATOM 617 C C . ILE A 1 78 ? 13.098 3.168 -13.428 1.00 92.56 78 ILE A C 1
ATOM 619 O O . ILE A 1 78 ? 12.534 3.920 -12.637 1.00 92.56 78 ILE A O 1
ATOM 623 N N . TYR A 1 79 ? 12.876 1.854 -13.424 1.00 94.00 79 TYR A N 1
ATOM 624 C CA . TYR A 1 79 ? 11.919 1.194 -12.536 1.00 94.00 79 TYR A CA 1
ATOM 625 C C . TYR A 1 79 ? 12.239 1.415 -11.044 1.00 94.00 79 TYR A C 1
ATOM 627 O O . TYR A 1 79 ? 11.327 1.513 -10.223 1.00 94.00 79 TYR A O 1
ATOM 635 N N . SER A 1 80 ? 13.519 1.588 -10.687 1.00 93.62 80 SER A N 1
ATOM 636 C CA . SER A 1 80 ? 13.950 1.925 -9.319 1.00 93.62 80 SER A CA 1
ATOM 637 C C . SER A 1 80 ? 13.400 3.259 -8.790 1.00 93.62 80 SER A C 1
ATOM 639 O O . SER A 1 80 ? 13.296 3.445 -7.576 1.00 93.62 80 SER A O 1
ATOM 641 N N . ALA A 1 81 ? 12.978 4.170 -9.674 1.00 93.25 81 ALA A N 1
ATOM 642 C CA . ALA A 1 81 ? 12.351 5.427 -9.277 1.00 93.25 81 ALA A CA 1
ATOM 643 C C . ALA A 1 81 ? 10.949 5.224 -8.671 1.00 93.25 81 ALA A C 1
ATOM 645 O O . ALA A 1 81 ? 10.488 6.068 -7.903 1.00 93.25 81 ALA A O 1
ATOM 646 N N . ILE A 1 82 ? 10.276 4.105 -8.973 1.00 94.00 82 ILE A N 1
ATOM 647 C CA . ILE A 1 82 ? 8.903 3.845 -8.519 1.00 94.00 82 ILE A CA 1
ATOM 648 C C . ILE A 1 82 ? 8.841 3.665 -6.987 1.00 94.00 82 ILE A C 1
ATOM 650 O O . ILE A 1 82 ? 8.093 4.410 -6.348 1.00 94.00 82 ILE A O 1
ATOM 654 N N . PRO A 1 83 ? 9.635 2.774 -6.347 1.00 91.31 83 PRO A N 1
ATOM 655 C CA . PRO A 1 83 ? 9.678 2.697 -4.884 1.00 91.31 83 PRO A CA 1
ATOM 656 C C . PRO A 1 83 ? 10.099 4.012 -4.221 1.00 91.31 83 PRO A C 1
ATOM 658 O O . PRO A 1 83 ? 9.534 4.393 -3.197 1.00 91.31 83 PRO A O 1
ATOM 661 N N . LEU A 1 84 ? 11.059 4.730 -4.815 1.00 94.00 84 LEU A N 1
ATOM 662 C CA . LEU A 1 84 ? 11.538 6.007 -4.282 1.00 94.00 84 LEU A CA 1
ATOM 663 C C . LEU A 1 84 ? 10.424 7.065 -4.260 1.00 94.00 84 LEU A C 1
ATOM 665 O O . LEU A 1 84 ? 10.264 7.783 -3.273 1.00 94.00 84 LEU A O 1
ATOM 669 N N . SER A 1 85 ? 9.610 7.118 -5.317 1.00 93.69 85 SER A N 1
ATOM 670 C CA . SER A 1 85 ? 8.440 7.995 -5.396 1.00 93.69 85 SER A CA 1
ATOM 671 C C . SER A 1 85 ? 7.396 7.661 -4.325 1.00 93.69 85 SER A C 1
ATOM 673 O O . SER A 1 85 ? 6.886 8.566 -3.658 1.00 93.69 85 SER A O 1
ATOM 675 N N . ALA A 1 86 ? 7.129 6.370 -4.095 1.00 92.38 86 ALA A N 1
ATOM 676 C CA . ALA A 1 86 ? 6.180 5.927 -3.075 1.00 92.38 86 ALA A CA 1
ATOM 677 C C . ALA A 1 86 ? 6.600 6.359 -1.659 1.00 92.38 86 ALA A C 1
ATOM 679 O O . ALA A 1 86 ? 5.761 6.822 -0.886 1.00 92.38 86 ALA A O 1
ATOM 680 N N . ILE A 1 87 ? 7.897 6.277 -1.337 1.00 94.00 87 ILE A N 1
ATOM 681 C CA . ILE A 1 87 ? 8.439 6.739 -0.048 1.00 94.00 87 ILE A CA 1
ATOM 682 C C . ILE A 1 87 ? 8.152 8.231 0.154 1.00 94.00 87 ILE A C 1
ATOM 684 O O . ILE A 1 87 ? 7.673 8.620 1.217 1.00 94.00 87 ILE A O 1
ATOM 688 N N . GLY A 1 88 ? 8.387 9.061 -0.868 1.00 93.62 88 GLY A N 1
ATOM 689 C CA . GLY A 1 88 ? 8.099 10.497 -0.806 1.00 93.62 88 GLY A CA 1
ATOM 690 C C . GLY A 1 88 ? 6.616 10.796 -0.560 1.00 93.62 88 GLY A C 1
ATOM 691 O O . GLY A 1 88 ? 6.287 11.637 0.277 1.00 93.62 88 GLY A O 1
ATOM 692 N N . GLY A 1 89 ? 5.722 10.062 -1.230 1.00 92.19 89 GLY A N 1
ATOM 693 C CA . GLY A 1 89 ? 4.276 10.180 -1.026 1.00 92.19 89 GLY A CA 1
ATOM 694 C C . GLY A 1 89 ? 3.845 9.816 0.397 1.00 92.19 89 GLY A C 1
ATOM 695 O O . GLY A 1 89 ? 3.147 10.593 1.048 1.00 92.19 89 GLY A O 1
ATOM 696 N N . ILE A 1 90 ? 4.311 8.674 0.914 1.00 91.94 90 ILE A N 1
ATOM 697 C CA . ILE A 1 90 ? 4.007 8.216 2.280 1.00 91.94 90 ILE A CA 1
ATOM 698 C C . ILE A 1 90 ? 4.543 9.206 3.319 1.00 91.94 90 ILE A C 1
ATOM 700 O O . ILE A 1 90 ? 3.831 9.550 4.263 1.00 91.94 90 ILE A O 1
ATOM 704 N N . LEU A 1 91 ? 5.770 9.703 3.131 1.00 93.94 91 LEU A N 1
ATOM 705 C CA . LEU A 1 91 ? 6.382 10.685 4.022 1.00 93.94 91 LEU A CA 1
ATOM 706 C C . LEU A 1 91 ? 5.522 11.951 4.121 1.00 93.94 91 LEU A C 1
ATOM 708 O O . LEU A 1 91 ? 5.251 12.429 5.218 1.00 93.94 91 LEU A O 1
ATOM 712 N N . PHE A 1 92 ? 5.049 12.479 2.990 1.00 94.12 92 PHE A N 1
ATOM 713 C CA . PHE A 1 92 ? 4.223 13.686 2.975 1.00 94.12 92 PHE A CA 1
ATOM 714 C C . PHE A 1 92 ? 2.839 13.477 3.598 1.00 94.12 92 PHE A C 1
ATOM 716 O O . PHE A 1 92 ? 2.337 14.372 4.282 1.00 94.12 92 PHE A O 1
ATOM 723 N N . LEU A 1 93 ? 2.229 12.302 3.402 1.00 91.75 93 LEU A N 1
ATOM 724 C CA . LEU A 1 93 ? 0.982 11.938 4.082 1.00 91.75 93 LEU A CA 1
ATOM 725 C C . LEU A 1 93 ? 1.173 11.921 5.602 1.00 91.75 93 LEU A C 1
ATOM 727 O O . LEU A 1 93 ? 0.382 12.532 6.324 1.00 91.75 93 LEU A O 1
ATOM 731 N N . ALA A 1 94 ? 2.259 11.301 6.070 1.00 89.38 94 ALA A N 1
ATOM 732 C CA . ALA A 1 94 ? 2.601 11.244 7.486 1.00 89.38 94 ALA A CA 1
ATOM 733 C C . ALA A 1 94 ? 2.879 12.641 8.067 1.00 89.38 94 ALA A C 1
ATOM 735 O O . ALA A 1 94 ? 2.338 12.982 9.116 1.00 89.38 94 ALA A O 1
ATOM 736 N N . LEU A 1 95 ? 3.647 13.480 7.361 1.00 93.88 95 LEU A N 1
ATOM 737 C CA . LEU A 1 95 ? 3.930 14.860 7.773 1.00 93.88 95 LEU A CA 1
ATOM 738 C C . LEU A 1 95 ? 2.665 15.719 7.868 1.00 93.88 95 LEU A C 1
ATOM 740 O O . LEU A 1 95 ? 2.562 16.572 8.745 1.00 93.88 95 LEU A O 1
ATOM 744 N N . ARG A 1 96 ? 1.684 15.488 6.989 1.00 92.06 96 ARG A N 1
ATOM 745 C CA . ARG A 1 96 ? 0.396 16.191 7.015 1.00 92.06 96 ARG A CA 1
ATOM 746 C C . ARG A 1 96 ? -0.592 15.596 8.028 1.00 92.06 96 ARG A C 1
ATOM 748 O O . ARG A 1 96 ? -1.685 16.134 8.186 1.00 92.06 96 ARG A O 1
ATOM 755 N N . GLY A 1 97 ? -0.233 14.498 8.699 1.00 86.69 97 GLY A N 1
ATOM 756 C CA . GLY A 1 97 ? -1.113 13.786 9.626 1.00 86.69 97 GLY A CA 1
ATOM 757 C C . GLY A 1 97 ? -2.349 13.191 8.947 1.00 86.69 97 GLY A C 1
ATOM 758 O O . GLY A 1 97 ? -3.383 13.034 9.593 1.00 86.69 97 GLY A O 1
ATOM 759 N N . MET A 1 98 ? -2.277 12.904 7.643 1.00 85.44 98 MET A N 1
ATOM 760 C CA . MET A 1 98 ? -3.395 12.324 6.902 1.00 85.44 98 MET A CA 1
ATOM 761 C C . MET A 1 98 ? -3.304 10.797 6.923 1.00 85.44 98 MET A C 1
ATOM 763 O O . MET A 1 98 ? -2.228 10.252 6.661 1.00 85.44 98 MET A O 1
ATOM 767 N N . PRO A 1 99 ? -4.412 10.092 7.212 1.00 77.44 99 PRO A N 1
ATOM 768 C CA . PRO A 1 99 ? -4.435 8.643 7.124 1.00 77.44 99 PRO A CA 1
ATOM 769 C C . PRO A 1 99 ? -4.284 8.200 5.667 1.00 77.44 99 PRO A C 1
ATOM 771 O O . PRO A 1 99 ? -4.630 8.926 4.731 1.00 77.44 99 PRO A O 1
ATOM 774 N N . PHE A 1 100 ? -3.793 6.979 5.481 1.00 74.50 100 PHE A N 1
ATOM 775 C CA . PHE A 1 100 ? -3.803 6.344 4.173 1.00 74.50 100 PHE A CA 1
ATOM 776 C C . PHE A 1 100 ? -5.262 6.047 3.796 1.00 74.50 100 PHE A C 1
ATOM 778 O O . PHE A 1 100 ? -5.927 5.278 4.486 1.00 74.50 100 PHE A O 1
ATOM 785 N N . SER A 1 101 ? -5.767 6.683 2.740 1.00 69.56 101 SER A N 1
ATOM 786 C CA . SER A 1 101 ? -7.133 6.494 2.237 1.00 69.56 101 SER A CA 1
ATOM 787 C C . SER A 1 101 ? -7.093 6.091 0.773 1.00 69.56 101 SER A C 1
ATOM 789 O O . SER A 1 101 ? -6.176 6.475 0.045 1.00 69.56 101 SER A O 1
ATOM 791 N N . ILE A 1 102 ? -8.102 5.325 0.371 1.00 64.12 102 ILE A N 1
ATOM 792 C CA . ILE A 1 102 ? -8.429 5.011 -1.023 1.00 64.12 102 ILE A CA 1
ATOM 793 C C . ILE A 1 102 ? -9.478 6.016 -1.494 1.00 64.12 102 ILE A C 1
ATOM 795 O O . ILE A 1 102 ? -10.302 6.416 -0.635 1.00 64.12 102 ILE A O 1
#

Mean predicted aligned error: 6.42 Å

Nearest PDB structures (foldseek):
  4k0e-assembly1_B  TM=8.757E-01  e=2.434E-04  Cupriavidus metallidurans CH34

Secondary structure (DSSP, 8-state):
-------SS-HHHHHHHHHHHHHHH--PPTT------THHHHHHHHHHHHHHHHHHHHHHHHHHHHHHHS-HHHHHHHHTHHHHHHHHHHHHHHHTT-----

pLDDT: mean 89.15, std 5.93, range [64.12, 97.69]

Solvent-accessible surface area (backbone atoms only — not comparable to full-atom values): 6340 Å² total; per-residue (Å²): 141,87,87,82,86,82,77,98,61,62,65,66,62,50,52,52,52,51,50,55,50,43,69,74,73,51,85,70,60,93,94,63,84,89,84,79,70,63,74,55,38,54,48,51,53,52,49,56,50,44,69,52,51,52,59,53,49,54,53,51,51,50,53,52,37,29,68,74,63,75,30,67,68,63,28,50,60,59,56,56,50,54,64,56,51,51,51,54,53,52,51,51,33,57,75,69,70,49,77,95,76,134

Sequence (102 aa):
VVGFNVRGRDVQSIVQEVQQKVEQQIKFPVGYYVTYGGAFENLNEAKQRLMIAVPVSLIMIFILLFFAFGSVKHGLLIYSAIPLSAIGGILFLALRGMPFSI

Foldseek 3Di:
DDDDDDDPDDPVVVVVVVVVCCVVPPDDDPPDDDDDDDPVPVVVVVVVVCVPVVVVVLVVQLVVLCVVVVDNVRSVVVSVVVVVVVVVVVVVCVVVVHDDDD

Radius of gyration: 20.47 Å; Cα contacts (8 Å, |Δi|>4): 28; chains: 1; bounding box: 46×38×53 Å